Protein AF-A0A381ZVE4-F1 (afdb_monomer)

Secondary structure (DSSP, 8-state):
--HHHHHHHHHHHHHHHHTT-GGGSGGGHHHHHHHHHTTSS-SS---EEEEEETTEEEEE-TT---

Sequence (66 aa):
MRASDADYLADRLVTNDGRCLYSHGSRQLPHYLENLNGGNVNPDPDVQVVSSFGATARVDGDGGLG

Nearest PDB structures (foldseek):
  1s20-assembly1_A  TM=9.199E-01  e=2.366E-01  Escherichia coli

Organism: NCBI:txid408172

InterPro domains:
  IPR003767 Malate/L-lactate dehydrogenase-like [PF02615] (2-66)
  IPR003767 Malate/L-lactate dehydrogenase-like [PTHR11091] (3-66)
  IPR036111 Malate/L-sulfolactate/L-lactate dehydrogenase-like superfamily [SSF89733] (2-66)
  IPR043144 Malate/L-sulfolactate/L-lactate dehydrogenase-like, alpha-helical domain [G3DSA:1.10.1530.10] (1-66)

Mean predicted aligned error: 2.61 Å

Radius of gyration: 14.15 Å; Cα contacts (8 Å, |Δi|>4): 70; chains: 1; bounding box: 33×24×33 Å

Structure (mmCIF, N/CA/C/O backbone):
data_AF-A0A381ZVE4-F1
#
_entry.id   AF-A0A381ZVE4-F1
#
loop_
_atom_site.group_PDB
_atom_site.id
_atom_site.type_symbol
_atom_site.label_atom_id
_atom_site.label_alt_id
_atom_site.label_comp_id
_atom_site.label_asym_id
_atom_site.label_entity_id
_atom_site.label_seq_id
_atom_site.pdbx_PDB_ins_code
_atom_site.Cartn_x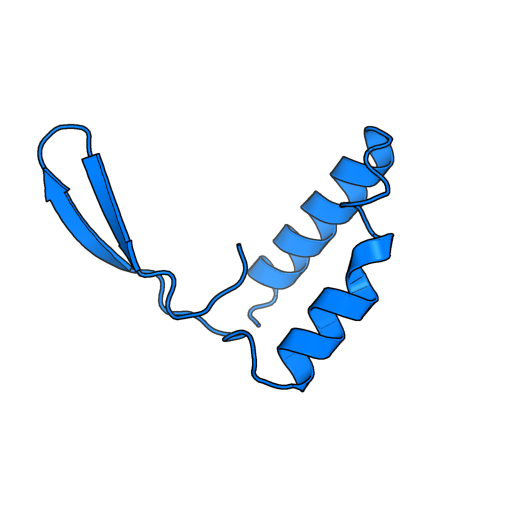
_atom_site.Cartn_y
_atom_site.Cartn_z
_atom_site.occupancy
_atom_site.B_iso_or_equiv
_atom_site.auth_seq_id
_atom_site.auth_comp_id
_atom_site.auth_asym_id
_atom_site.auth_atom_id
_atom_site.pdbx_PDB_model_num
ATOM 1 N N . MET A 1 1 ? 0.591 -11.332 2.677 1.00 89.81 1 MET A N 1
ATOM 2 C CA . MET A 1 1 ? -0.045 -10.480 1.660 1.00 89.81 1 MET A CA 1
ATOM 3 C C . MET A 1 1 ? -1.030 -11.316 0.907 1.00 89.81 1 MET A C 1
ATOM 5 O O . MET A 1 1 ? -0.642 -12.317 0.311 1.00 89.81 1 MET A O 1
ATOM 9 N N . ARG A 1 2 ? -2.304 -10.940 1.011 1.00 94.19 2 ARG A N 1
ATOM 10 C CA . ARG A 1 2 ? -3.390 -11.566 0.260 1.00 94.19 2 ARG A CA 1
ATOM 11 C C . ARG A 1 2 ? -3.218 -11.212 -1.217 1.00 94.19 2 ARG A C 1
ATOM 13 O O . ARG A 1 2 ? -2.724 -10.133 -1.537 1.00 94.19 2 ARG A O 1
ATOM 20 N N . ALA A 1 3 ? -3.618 -12.109 -2.116 1.00 95.44 3 ALA A N 1
ATOM 21 C CA . ALA A 1 3 ? -3.453 -11.891 -3.557 1.00 95.44 3 ALA A CA 1
ATOM 22 C C . ALA A 1 3 ? -4.141 -10.597 -4.032 1.00 95.44 3 ALA A C 1
ATOM 24 O O . ALA A 1 3 ? -3.547 -9.831 -4.782 1.00 95.44 3 ALA A O 1
ATOM 25 N N . SER A 1 4 ? -5.331 -10.298 -3.500 1.00 95.75 4 SER A N 1
ATOM 26 C CA . SER A 1 4 ? -6.068 -9.060 -3.784 1.00 95.75 4 SER A CA 1
ATOM 27 C C . SER A 1 4 ? -5.280 -7.790 -3.460 1.00 95.75 4 SER A C 1
ATOM 29 O O . SER A 1 4 ? -5.366 -6.809 -4.193 1.00 95.75 4 SER A O 1
ATOM 31 N N . ASP A 1 5 ? -4.508 -7.805 -2.374 1.00 95.31 5 ASP A N 1
ATOM 32 C CA . ASP A 1 5 ? -3.756 -6.638 -1.909 1.00 95.31 5 ASP A CA 1
ATOM 33 C C . ASP A 1 5 ? -2.505 -6.436 -2.774 1.00 95.31 5 ASP A C 1
ATOM 35 O O . ASP A 1 5 ? -2.141 -5.306 -3.102 1.00 95.31 5 ASP A O 1
ATOM 39 N N . ALA A 1 6 ? -1.884 -7.540 -3.203 1.00 95.94 6 ALA A N 1
ATOM 40 C CA . ALA A 1 6 ? -0.781 -7.524 -4.159 1.00 95.94 6 ALA A CA 1
ATOM 41 C C . ALA A 1 6 ? -1.230 -6.989 -5.528 1.00 95.94 6 ALA A C 1
ATOM 43 O O . 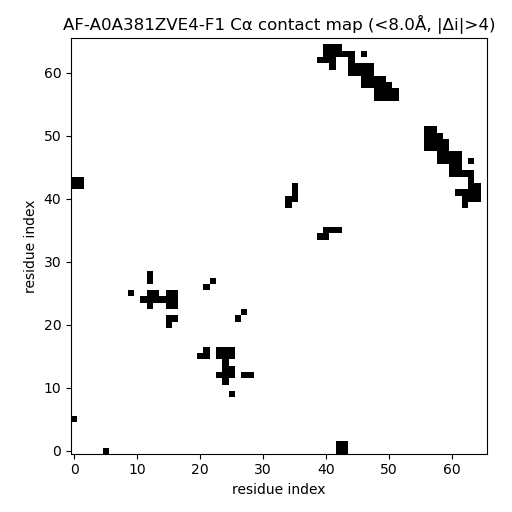ALA A 1 6 ? -0.557 -6.129 -6.101 1.00 95.94 6 ALA A O 1
ATOM 44 N N . ASP A 1 7 ? -2.383 -7.451 -6.021 1.00 97.38 7 ASP A N 1
ATOM 45 C CA . ASP A 1 7 ? -2.972 -6.987 -7.280 1.00 97.38 7 ASP A CA 1
ATOM 46 C C . ASP A 1 7 ? -3.305 -5.492 -7.214 1.00 97.38 7 ASP A C 1
ATOM 48 O O . ASP A 1 7 ? -2.995 -4.738 -8.139 1.00 97.38 7 ASP A O 1
ATOM 52 N N . TYR A 1 8 ? -3.876 -5.040 -6.094 1.00 96.31 8 TYR A N 1
ATOM 53 C CA . TYR A 1 8 ? -4.168 -3.629 -5.862 1.00 96.31 8 TYR A CA 1
ATOM 54 C C . TYR A 1 8 ? -2.898 -2.768 -5.855 1.00 96.31 8 TYR A C 1
ATOM 56 O O . TYR A 1 8 ? -2.865 -1.718 -6.500 1.00 96.31 8 TYR A O 1
ATOM 64 N N . LEU A 1 9 ? -1.834 -3.208 -5.174 1.00 96.62 9 LEU A N 1
ATOM 65 C CA . LEU A 1 9 ? -0.547 -2.510 -5.184 1.00 96.62 9 LEU A CA 1
ATOM 66 C C . LEU A 1 9 ? 0.018 -2.422 -6.609 1.00 96.62 9 LEU A C 1
ATOM 68 O O . LEU A 1 9 ? 0.396 -1.338 -7.055 1.00 96.62 9 LEU A O 1
ATOM 72 N N . ALA A 1 10 ? 0.046 -3.541 -7.336 1.00 97.50 10 ALA A N 1
ATOM 73 C CA . ALA A 1 10 ? 0.560 -3.594 -8.701 1.00 97.50 10 ALA A CA 1
ATOM 74 C C . ALA A 1 10 ? -0.206 -2.648 -9.643 1.00 97.50 10 ALA A C 1
ATOM 76 O O . ALA A 1 10 ? 0.420 -1.88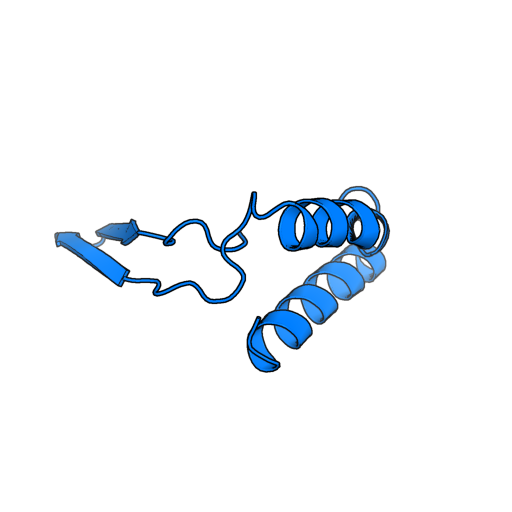3 -10.382 1.00 97.50 10 ALA A O 1
ATOM 77 N N . ASP A 1 11 ? -1.540 -2.635 -9.562 1.00 98.06 11 ASP A N 1
ATOM 78 C CA . ASP A 1 11 ? -2.406 -1.715 -10.309 1.00 98.06 11 ASP A CA 1
ATOM 79 C C . ASP A 1 11 ? -2.038 -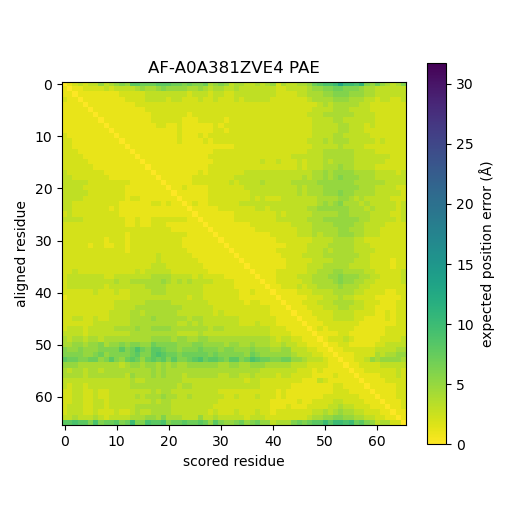0.245 -10.057 1.00 98.06 11 ASP A C 1
ATOM 81 O O . ASP A 1 11 ? -1.892 0.537 -11.003 1.00 98.06 11 ASP A O 1
ATOM 85 N N . ARG A 1 12 ? -1.820 0.147 -8.793 1.00 97.81 12 ARG A N 1
ATOM 86 C CA . ARG A 1 12 ? -1.443 1.529 -8.457 1.00 97.81 12 ARG A CA 1
ATOM 87 C C . ARG A 1 12 ? -0.079 1.9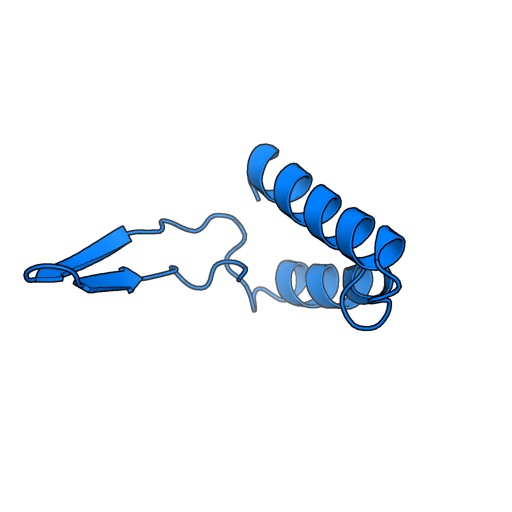17 -9.001 1.00 97.81 12 ARG A C 1
ATOM 89 O O . ARG A 1 12 ? 0.056 3.003 -9.566 1.00 97.81 12 ARG A O 1
ATOM 96 N N . LEU A 1 13 ? 0.914 1.038 -8.870 1.00 98.12 13 LEU A N 1
ATOM 97 C CA . LEU A 1 13 ?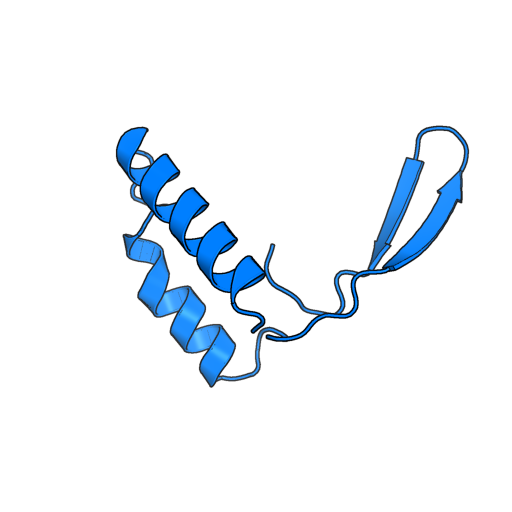 2.264 1.306 -9.363 1.00 98.12 13 LEU A CA 1
ATOM 98 C C . LEU A 1 13 ? 2.280 1.474 -10.892 1.00 98.12 13 LEU A C 1
ATOM 100 O O . LEU A 1 13 ? 2.875 2.430 -11.393 1.00 98.12 13 LEU A O 1
ATOM 104 N N . VAL A 1 14 ? 1.572 0.612 -11.630 1.00 98.38 14 VAL A N 1
ATOM 105 C CA . VAL A 1 14 ? 1.463 0.700 -13.099 1.00 98.38 14 VAL A CA 1
ATOM 106 C C . VAL A 1 14 ? 0.649 1.924 -13.528 1.00 98.38 14 VAL A C 1
ATOM 108 O O . VAL A 1 14 ? 1.034 2.636 -14.458 1.00 98.38 14 VAL A O 1
ATOM 111 N N . THR A 1 15 ? -0.447 2.227 -12.828 1.00 98.50 15 THR A N 1
ATOM 112 C CA . THR A 1 15 ? -1.258 3.426 -13.089 1.00 98.50 15 THR A CA 1
ATOM 113 C C . THR A 1 15 ? -0.441 4.708 -12.919 1.00 98.50 15 THR A C 1
ATOM 115 O O . THR A 1 15 ? -0.572 5.639 -13.718 1.00 98.50 15 THR A O 1
ATOM 118 N N . ASN A 1 16 ? 0.424 4.766 -11.905 1.00 98.50 16 ASN A N 1
ATOM 119 C CA . ASN A 1 16 ? 1.307 5.906 -11.672 1.00 98.50 16 ASN A CA 1
ATOM 120 C C . ASN A 1 16 ? 2.332 6.074 -12.797 1.00 98.50 16 ASN A C 1
ATOM 122 O O . ASN A 1 16 ? 2.528 7.197 -13.268 1.00 98.50 16 ASN A O 1
ATOM 126 N N . ASP A 1 17 ? 2.919 4.982 -13.292 1.00 98.50 17 ASP A N 1
ATOM 127 C CA . ASP A 1 17 ? 3.808 5.036 -14.458 1.00 98.50 17 ASP A CA 1
ATOM 128 C C . ASP A 1 17 ? 3.078 5.560 -15.702 1.00 98.50 17 ASP A C 1
ATOM 130 O O . ASP A 1 17 ? 3.594 6.442 -16.389 1.00 98.50 17 ASP A O 1
ATOM 134 N N . GLY A 1 18 ? 1.841 5.108 -15.946 1.00 98.50 18 GLY A N 1
ATOM 135 C CA . GLY A 1 18 ? 0.990 5.610 -17.034 1.00 98.50 18 GLY A CA 1
ATOM 136 C C . GLY A 1 18 ? 0.650 7.104 -16.933 1.00 98.50 18 GLY A C 1
ATOM 137 O O . GLY A 1 18 ? 0.306 7.731 -17.933 1.00 98.50 18 GLY A O 1
ATOM 138 N N . ARG A 1 19 ? 0.782 7.696 -15.739 1.00 98.19 19 ARG A N 1
ATOM 139 C CA . ARG A 1 19 ? 0.612 9.134 -15.464 1.00 98.19 19 ARG A CA 1
ATOM 140 C C . ARG A 1 19 ? 1.937 9.897 -15.371 1.00 98.19 19 ARG A C 1
ATOM 142 O O . ARG A 1 19 ? 1.939 11.050 -14.944 1.00 98.19 19 ARG A O 1
ATOM 149 N N . CYS A 1 20 ? 3.055 9.277 -15.748 1.00 98.31 20 CYS A N 1
ATOM 150 C CA . CYS A 1 20 ? 4.405 9.835 -15.641 1.00 98.31 20 CYS A CA 1
ATOM 151 C C . CYS A 1 20 ? 4.875 10.123 -14.197 1.00 98.31 20 CYS A C 1
ATOM 153 O O . CYS A 1 20 ? 5.810 10.898 -13.994 1.00 98.31 20 CYS A O 1
ATOM 155 N N . LEU A 1 21 ? 4.271 9.491 -13.184 1.00 98.19 21 LEU A N 1
ATOM 156 C CA . LEU A 1 21 ? 4.638 9.617 -11.765 1.00 98.19 21 LEU A CA 1
ATOM 157 C C . LEU A 1 21 ? 5.673 8.558 -11.360 1.00 98.19 21 LEU A C 1
ATOM 159 O O . LEU A 1 21 ? 5.495 7.815 -10.397 1.00 98.19 21 LEU A O 1
ATOM 163 N N . TYR A 1 22 ? 6.780 8.490 -12.097 1.00 97.25 22 TYR A N 1
ATOM 164 C CA . TYR A 1 22 ? 7.754 7.398 -11.985 1.00 97.25 22 TYR A CA 1
ATOM 165 C C . TYR A 1 22 ? 8.412 7.268 -10.605 1.00 97.25 22 TYR A C 1
ATOM 167 O O . TYR A 1 22 ? 8.851 6.181 -10.238 1.00 97.25 22 TYR A O 1
ATOM 175 N N . SER A 1 23 ? 8.502 8.355 -9.828 1.00 96.75 23 SER A N 1
ATOM 176 C CA . SER A 1 23 ? 9.035 8.307 -8.459 1.00 96.75 23 SER A CA 1
ATOM 177 C C . SER A 1 23 ? 8.147 7.508 -7.503 1.00 96.75 2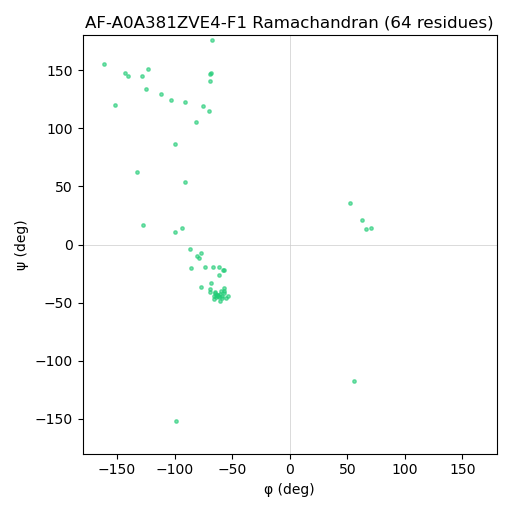3 SER A C 1
ATOM 179 O O . SER A 1 23 ? 8.645 7.059 -6.477 1.00 96.75 23 SER A O 1
ATOM 181 N N . HIS A 1 24 ? 6.873 7.303 -7.844 1.00 96.81 24 HIS A N 1
ATOM 182 C CA . HIS A 1 24 ? 5.882 6.557 -7.061 1.00 96.81 24 HIS A CA 1
ATOM 183 C C . HIS A 1 24 ? 5.190 5.456 -7.887 1.00 96.81 24 HIS A C 1
ATOM 185 O O . HIS A 1 24 ? 4.117 4.983 -7.518 1.00 96.81 24 HIS A O 1
ATOM 191 N N . GLY A 1 25 ? 5.772 5.079 -9.027 1.00 97.56 25 GLY A N 1
ATOM 192 C CA . GLY A 1 25 ? 5.307 3.979 -9.873 1.00 97.56 25 GLY A CA 1
ATOM 193 C C . GLY A 1 25 ? 6.097 2.695 -9.637 1.00 97.56 25 GLY A C 1
ATOM 194 O O . GLY A 1 25 ? 6.655 2.491 -8.557 1.00 97.56 25 GLY A O 1
ATOM 195 N N . SER A 1 26 ? 6.202 1.830 -10.649 1.00 98.00 26 SER A N 1
ATOM 196 C CA . SER A 1 26 ? 6.836 0.502 -10.517 1.00 98.00 26 SER A CA 1
ATOM 197 C C . SER A 1 26 ? 8.282 0.529 -10.015 1.00 98.00 26 SER A C 1
ATOM 199 O O . SER A 1 26 ? 8.742 -0.442 -9.415 1.00 98.00 26 SER A O 1
ATOM 201 N N . ARG A 1 27 ? 8.989 1.659 -10.161 1.00 97.88 27 ARG A N 1
ATOM 202 C CA . ARG A 1 27 ? 10.334 1.865 -9.594 1.00 97.88 27 ARG A CA 1
ATOM 203 C C . ARG A 1 27 ? 10.398 1.707 -8.073 1.00 97.88 27 ARG A C 1
ATOM 205 O O . ARG A 1 27 ? 11.479 1.444 -7.560 1.00 97.88 27 ARG A O 1
ATOM 212 N N . GLN A 1 28 ? 9.278 1.855 -7.362 1.00 97.50 28 GLN A N 1
ATOM 213 C CA . GLN A 1 28 ? 9.200 1.648 -5.912 1.00 97.50 28 GLN A CA 1
ATOM 214 C C . GLN A 1 28 ? 9.082 0.174 -5.508 1.00 97.50 28 GLN A C 1
ATOM 216 O O . GLN A 1 28 ? 9.210 -0.138 -4.327 1.00 97.50 28 GLN A O 1
ATOM 221 N N . LEU A 1 29 ? 8.868 -0.754 -6.447 1.00 96.69 29 LEU A N 1
ATOM 222 C CA . LEU A 1 29 ? 8.680 -2.170 -6.123 1.00 96.69 29 LEU A CA 1
ATOM 223 C C . LEU A 1 29 ? 9.815 -2.767 -5.263 1.00 96.69 29 LEU A C 1
ATOM 225 O O . LEU A 1 29 ? 9.491 -3.433 -4.281 1.00 96.69 29 LEU A O 1
ATOM 229 N N . PRO A 1 30 ? 11.115 -2.513 -5.535 1.00 97.62 30 PRO A N 1
ATOM 230 C CA . PRO A 1 30 ? 12.190 -2.995 -4.667 1.00 97.62 30 PRO A CA 1
ATOM 231 C C . PRO A 1 30 ? 12.047 -2.512 -3.220 1.00 97.62 30 PRO A C 1
ATOM 233 O O . PRO A 1 30 ? 12.183 -3.311 -2.302 1.00 97.62 30 PRO A O 1
ATOM 236 N N . HIS A 1 31 ? 11.676 -1.244 -3.014 1.00 96.69 31 HIS A N 1
ATOM 237 C CA . HIS A 1 31 ? 11.471 -0.672 -1.682 1.00 96.69 31 HIS A CA 1
ATOM 238 C C . HIS A 1 31 ? 10.316 -1.350 -0.928 1.00 96.69 31 HIS A C 1
ATOM 240 O O . HIS A 1 31 ? 10.443 -1.681 0.252 1.00 96.69 31 HIS A O 1
ATOM 246 N N . TYR A 1 32 ? 9.193 -1.609 -1.606 1.00 96.69 32 TYR A N 1
ATOM 247 C CA . TYR A 1 32 ? 8.080 -2.352 -1.009 1.00 96.69 32 TYR A CA 1
ATOM 248 C C . TYR A 1 32 ? 8.490 -3.778 -0.625 1.00 96.69 32 TYR A C 1
ATOM 250 O O . TYR A 1 32 ? 8.184 -4.226 0.479 1.00 96.69 32 TYR A O 1
ATOM 258 N N . LEU A 1 33 ? 9.220 -4.479 -1.499 1.00 96.19 33 LEU A N 1
ATOM 259 C CA . LEU A 1 33 ? 9.700 -5.835 -1.226 1.00 96.19 33 LEU A CA 1
ATOM 260 C C . LEU A 1 33 ? 10.704 -5.873 -0.070 1.00 96.19 33 LEU A C 1
ATOM 262 O O . LEU A 1 33 ? 10.624 -6.769 0.764 1.00 96.19 33 LEU A O 1
ATOM 266 N N . GLU A 1 34 ? 11.620 -4.909 0.012 1.00 97.75 34 GLU A N 1
ATOM 267 C CA . GLU A 1 34 ? 12.560 -4.781 1.130 1.00 97.75 34 GLU A CA 1
ATOM 268 C C . GLU A 1 34 ? 11.828 -4.621 2.466 1.00 97.75 34 GLU A C 1
ATOM 270 O O . GLU A 1 34 ? 12.142 -5.327 3.422 1.00 97.75 34 GLU A O 1
ATOM 275 N N . ASN A 1 35 ? 10.810 -3.759 2.530 1.00 97.25 35 ASN A N 1
ATOM 276 C CA . ASN A 1 35 ? 10.036 -3.555 3.755 1.00 97.25 35 ASN A CA 1
ATOM 277 C C . ASN A 1 35 ? 9.168 -4.759 4.136 1.00 97.25 35 ASN A C 1
ATOM 279 O O . ASN A 1 35 ? 9.071 -5.083 5.320 1.00 97.25 35 ASN A O 1
ATOM 283 N N . LEU A 1 36 ? 8.565 -5.436 3.153 1.00 95.94 36 LEU A N 1
ATOM 284 C CA . LEU A 1 36 ? 7.790 -6.659 3.381 1.00 95.94 36 LEU A CA 1
ATOM 285 C C . LEU A 1 36 ? 8.691 -7.796 3.878 1.00 95.94 36 LEU A C 1
ATOM 287 O O . LEU A 1 36 ? 8.377 -8.441 4.875 1.00 95.94 36 LEU A O 1
ATOM 291 N N . ASN A 1 37 ? 9.837 -8.012 3.228 1.00 96.12 37 ASN A N 1
ATOM 292 C CA . ASN A 1 37 ? 10.797 -9.046 3.621 1.00 96.12 37 ASN A CA 1
ATOM 293 C C . ASN A 1 37 ? 11.481 -8.727 4.957 1.00 96.12 37 ASN A C 1
ATOM 295 O O . ASN A 1 37 ? 11.808 -9.637 5.714 1.00 96.12 37 ASN A O 1
ATOM 299 N N . GLY A 1 38 ? 11.694 -7.442 5.246 1.00 96.69 38 GLY A N 1
ATOM 300 C CA . GLY A 1 38 ? 12.265 -6.965 6.503 1.00 96.69 38 GLY A CA 1
ATOM 301 C C . GLY A 1 38 ? 11.289 -6.971 7.681 1.00 96.69 38 GLY A C 1
ATOM 302 O O . GLY A 1 38 ? 11.713 -6.707 8.801 1.00 96.69 38 GLY A O 1
ATOM 303 N N . GLY A 1 39 ? 9.999 -7.254 7.456 1.00 95.50 39 GLY A N 1
ATOM 304 C CA . GLY A 1 39 ? 8.971 -7.220 8.502 1.00 95.50 39 GLY A CA 1
ATOM 305 C C . GLY A 1 39 ? 8.627 -5.812 9.001 1.00 95.50 39 GLY A C 1
ATOM 306 O O . GLY A 1 39 ? 7.974 -5.674 10.030 1.00 95.50 39 GLY A O 1
ATOM 307 N N . ASN A 1 40 ? 9.045 -4.768 8.279 1.00 96.56 40 ASN A N 1
ATOM 308 C CA . ASN A 1 40 ? 8.723 -3.373 8.603 1.00 96.56 40 ASN A CA 1
ATOM 309 C C . ASN A 1 40 ? 7.262 -3.028 8.291 1.00 96.56 40 ASN A C 1
ATOM 311 O O . ASN A 1 40 ? 6.742 -2.024 8.771 1.00 96.56 40 ASN A O 1
ATOM 315 N N . VAL A 1 41 ? 6.627 -3.840 7.449 1.00 96.94 41 VAL A N 1
ATOM 316 C CA . VAL A 1 41 ? 5.233 -3.713 7.042 1.00 96.94 41 VAL A CA 1
ATOM 317 C C . VAL A 1 41 ? 4.535 -5.028 7.333 1.00 96.94 41 VAL A C 1
ATOM 319 O O . VAL A 1 41 ? 5.045 -6.091 6.973 1.00 96.94 41 VAL A O 1
ATOM 322 N N . ASN A 1 42 ? 3.350 -4.950 7.932 1.00 96.56 42 ASN A N 1
ATOM 323 C CA . ASN A 1 42 ? 2.480 -6.097 8.108 1.00 96.56 42 ASN A CA 1
ATOM 324 C C . ASN A 1 42 ? 1.909 -6.514 6.743 1.00 96.56 42 ASN A C 1
ATOM 326 O O . ASN A 1 42 ? 1.156 -5.754 6.126 1.00 96.56 42 ASN A O 1
ATOM 330 N N . PRO A 1 43 ? 2.254 -7.707 6.234 1.00 95.25 43 PRO A N 1
ATOM 331 C CA . PRO A 1 43 ? 1.769 -8.148 4.943 1.00 95.25 43 PRO A CA 1
ATOM 332 C C . PRO A 1 43 ? 0.327 -8.669 5.024 1.00 95.25 43 PRO A C 1
ATOM 334 O O . PRO A 1 43 ? -0.243 -8.931 3.974 1.00 95.25 43 PRO A O 1
ATOM 337 N N . ASP A 1 44 ? -0.249 -8.893 6.205 1.00 95.44 44 ASP A N 1
ATOM 338 C CA . ASP A 1 44 ? -1.626 -9.371 6.384 1.00 95.44 44 ASP A CA 1
ATOM 339 C C . ASP A 1 44 ? -2.369 -8.535 7.442 1.00 95.44 44 ASP A C 1
ATOM 341 O O . ASP A 1 44 ? -2.750 -9.066 8.484 1.00 95.44 44 ASP A O 1
ATOM 345 N N . PRO A 1 45 ? -2.551 -7.221 7.208 1.00 95.69 45 PRO A N 1
ATOM 346 C CA . PRO A 1 45 ? -3.121 -6.333 8.210 1.00 95.69 45 PRO A CA 1
ATOM 347 C C . PRO A 1 45 ? -4.603 -6.631 8.454 1.00 95.69 45 PRO A C 1
ATOM 349 O O . PRO A 1 45 ? -5.348 -6.990 7.528 1.00 95.69 45 PRO A O 1
ATOM 352 N N . ASP A 1 46 ? -5.026 -6.433 9.699 1.00 95.75 46 ASP A N 1
ATOM 353 C CA . ASP A 1 46 ? -6.425 -6.342 10.110 1.00 95.75 46 ASP A CA 1
ATOM 354 C C . ASP A 1 46 ? -6.825 -4.867 10.266 1.00 95.75 46 ASP A C 1
ATOM 356 O O . ASP A 1 46 ? -6.717 -4.264 11.333 1.00 95.75 46 ASP A O 1
ATOM 360 N N . VAL A 1 47 ? -7.241 -4.253 9.156 1.00 95.25 47 VAL A N 1
ATOM 361 C CA . VAL A 1 47 ? -7.586 -2.827 9.119 1.00 95.25 47 VAL A CA 1
ATOM 362 C C . VAL A 1 47 ? -8.949 -2.598 9.772 1.00 95.25 47 VAL A C 1
ATOM 364 O O . VAL A 1 47 ? -9.971 -3.076 9.276 1.00 95.25 47 VAL A O 1
ATOM 367 N N . GLN A 1 48 ? -8.986 -1.802 10.843 1.00 97.62 48 GLN A N 1
ATOM 368 C CA . GLN A 1 48 ? -10.197 -1.600 11.644 1.00 97.62 48 GLN A CA 1
ATOM 369 C C . GLN A 1 48 ? -10.551 -0.127 11.859 1.00 97.62 48 GLN A C 1
ATOM 371 O O . GLN A 1 48 ? -9.696 0.730 12.074 1.00 97.62 48 GLN A O 1
ATOM 376 N N . VAL A 1 49 ? -11.853 0.177 11.891 1.00 97.69 49 VAL A N 1
ATOM 377 C CA . VAL A 1 49 ? -12.351 1.478 12.361 1.00 97.69 49 VAL A CA 1
ATOM 378 C C . VAL A 1 49 ? -12.407 1.455 13.887 1.00 97.69 49 VAL A C 1
ATOM 380 O O . VAL A 1 49 ? -13.302 0.853 14.473 1.00 97.69 49 VAL A O 1
ATOM 383 N N . VAL A 1 50 ? -11.470 2.140 14.538 1.00 97.88 50 VAL A N 1
ATOM 384 C CA . VAL A 1 50 ? -11.356 2.145 16.007 1.00 97.88 50 VAL A CA 1
ATOM 385 C C . VAL A 1 50 ? -12.251 3.186 16.681 1.00 97.88 50 VAL A C 1
ATOM 387 O O . VAL A 1 50 ? -12.540 3.083 17.871 1.00 97.88 50 VAL A O 1
ATOM 390 N N . SER A 1 51 ? -12.693 4.208 15.946 1.00 97.50 51 SER A N 1
ATOM 391 C CA . SER A 1 51 ? -13.736 5.135 16.393 1.00 97.50 51 SER A CA 1
ATOM 392 C C . SER A 1 51 ? -14.347 5.888 15.214 1.00 97.50 51 SER A C 1
ATOM 394 O O . SER A 1 51 ? -13.713 6.069 14.177 1.00 97.50 51 SER A O 1
ATOM 396 N N . SER A 1 52 ? -15.585 6.354 15.365 1.00 97.50 52 SER A N 1
ATOM 397 C CA . SER A 1 52 ? -16.237 7.235 14.393 1.00 97.50 52 SER A CA 1
ATOM 398 C C . SER A 1 52 ? -17.114 8.266 15.095 1.00 97.50 52 SER A C 1
ATOM 400 O O . SER A 1 52 ? -17.646 8.010 16.177 1.00 97.50 52 SER A O 1
ATOM 402 N N . PHE A 1 53 ? -17.225 9.456 14.507 1.00 97.12 53 PHE A N 1
ATOM 403 C CA . PHE A 1 53 ? -18.092 10.521 15.000 1.00 97.12 53 PHE A CA 1
ATOM 404 C C . PHE A 1 53 ? -18.551 11.427 13.855 1.00 97.12 53 PHE A C 1
ATOM 406 O O . PHE A 1 53 ? -17.743 12.076 13.190 1.00 97.12 53 PHE A O 1
ATOM 413 N N . GLY A 1 54 ? -19.866 11.513 13.641 1.00 96.62 54 GLY A N 1
ATOM 414 C CA . GLY A 1 54 ? -20.435 12.314 12.558 1.00 96.62 54 GLY A CA 1
ATOM 415 C C . GLY A 1 54 ? -19.858 11.908 11.198 1.00 96.62 54 GLY A C 1
ATOM 416 O O . GLY A 1 54 ? -20.026 10.771 10.771 1.00 96.62 54 GLY A O 1
ATOM 417 N N . ALA A 1 55 ? -19.168 12.840 10.538 1.00 97.31 55 ALA A N 1
ATOM 418 C CA . ALA A 1 55 ? -18.531 12.635 9.235 1.00 97.31 55 ALA A CA 1
ATOM 419 C C . ALA A 1 55 ? -17.045 12.218 9.317 1.00 97.31 55 ALA A C 1
ATOM 421 O O . ALA A 1 55 ? -16.335 12.315 8.317 1.00 97.31 55 ALA A O 1
ATOM 422 N N . THR A 1 56 ? -16.544 11.800 10.486 1.00 98.00 56 THR A N 1
ATOM 423 C CA . THR A 1 56 ? -15.143 11.385 10.669 1.00 98.00 56 THR A CA 1
ATOM 424 C C . THR A 1 56 ? -15.026 9.961 11.208 1.00 98.00 56 THR A C 1
ATOM 426 O O . THR A 1 56 ? -15.896 9.465 11.927 1.00 98.00 56 THR A O 1
ATOM 429 N N . ALA A 1 57 ? -13.920 9.300 10.865 1.00 97.88 57 ALA A N 1
ATOM 430 C CA . ALA A 1 57 ? -13.549 7.987 11.374 1.00 97.88 57 ALA A CA 1
ATOM 431 C C . ALA A 1 57 ? -12.040 7.933 11.627 1.00 97.88 57 ALA A C 1
ATOM 433 O O . ALA A 1 57 ? -11.258 8.530 10.886 1.00 97.88 57 ALA A O 1
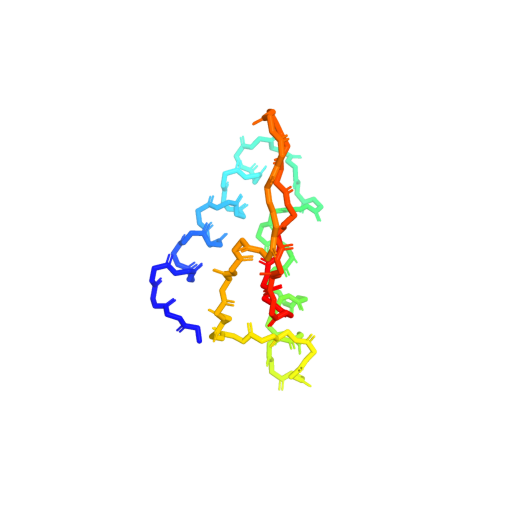ATOM 434 N N . ARG A 1 58 ? -11.635 7.210 12.672 1.00 97.81 58 ARG A N 1
ATOM 435 C CA . ARG A 1 58 ? -10.244 6.840 12.921 1.00 97.81 58 ARG A CA 1
ATOM 436 C C . ARG A 1 58 ? -10.068 5.381 12.537 1.00 97.81 58 ARG A C 1
ATOM 438 O O . ARG A 1 58 ? -10.782 4.521 13.051 1.00 97.81 58 ARG A O 1
ATOM 445 N N . VAL A 1 59 ? -9.122 5.130 11.644 1.00 97.75 59 VAL A N 1
ATOM 446 C CA . VAL A 1 59 ? -8.802 3.798 11.129 1.00 97.75 59 VAL A CA 1
ATOM 447 C C . VAL A 1 59 ? -7.420 3.408 11.641 1.00 97.75 59 VAL A C 1
ATOM 449 O O . VAL A 1 59 ? -6.491 4.209 11.544 1.00 97.75 59 VAL A O 1
ATOM 452 N N . ASP A 1 60 ? -7.308 2.216 12.217 1.00 97.69 60 ASP A N 1
ATOM 453 C CA . ASP A 1 60 ? -6.033 1.567 12.506 1.00 97.69 60 ASP A CA 1
ATOM 454 C C . ASP A 1 60 ? -5.651 0.700 11.305 1.00 97.69 60 ASP A C 1
ATOM 456 O O . ASP A 1 60 ? -6.439 -0.134 10.859 1.00 97.69 60 ASP A O 1
ATOM 460 N N . GLY A 1 61 ? -4.473 0.961 10.743 1.00 96.12 61 GLY A N 1
ATOM 461 C CA . GLY A 1 61 ? -3.957 0.249 9.579 1.00 96.12 61 GLY A CA 1
ATOM 462 C C . GLY A 1 61 ? -3.196 -1.029 9.924 1.00 96.12 61 GLY A C 1
ATOM 463 O O . GLY A 1 61 ? -2.744 -1.699 9.000 1.00 96.12 61 GLY A O 1
ATOM 464 N N . ASP A 1 62 ? -3.000 -1.337 11.212 1.00 97.44 62 ASP A N 1
ATOM 465 C CA . ASP A 1 62 ? -2.307 -2.545 11.686 1.00 97.44 62 ASP A CA 1
ATOM 466 C C . ASP A 1 62 ? -0.912 -2.739 11.048 1.00 97.44 62 ASP A C 1
ATOM 468 O O . ASP A 1 62 ? -0.485 -3.837 10.693 1.00 97.44 62 ASP A O 1
ATOM 472 N N . GLY A 1 63 ? -0.202 -1.628 10.815 1.00 95.62 63 GLY A N 1
ATOM 473 C CA . GLY A 1 63 ? 1.120 -1.625 10.175 1.00 95.62 63 GLY A CA 1
ATOM 474 C C . GLY A 1 63 ? 1.131 -2.075 8.708 1.00 95.62 63 GLY A C 1
ATOM 475 O O . GLY A 1 63 ? 2.201 -2.373 8.177 1.00 95.62 63 GLY A O 1
ATOM 476 N N . GLY A 1 64 ? -0.036 -2.153 8.065 1.00 94.44 64 GLY A N 1
ATOM 477 C CA . GLY A 1 64 ? -0.193 -2.503 6.659 1.00 94.44 64 GLY A CA 1
ATOM 478 C C . GLY A 1 64 ? 0.352 -1.458 5.683 1.00 94.44 64 GLY A C 1
ATOM 479 O O . GLY A 1 64 ? 0.806 -0.378 6.061 1.00 94.44 64 GLY A O 1
ATOM 480 N N . LEU A 1 65 ? 0.290 -1.787 4.392 1.00 91.44 65 LEU A N 1
ATOM 481 C CA . LEU A 1 65 ? 0.666 -0.867 3.317 1.00 91.44 65 LEU A CA 1
ATOM 482 C C . LEU A 1 65 ? -0.325 0.295 3.179 1.00 91.44 65 LEU A C 1
ATOM 484 O O . LEU A 1 65 ? -1.536 0.093 3.263 1.00 91.44 65 LEU A O 1
ATOM 488 N N . GLY A 1 66 ? 0.216 1.489 2.914 1.00 83.31 66 GLY A N 1
ATOM 489 C CA . GLY A 1 66 ? -0.528 2.717 2.609 1.00 83.31 66 GLY A CA 1
ATOM 490 C C . GLY A 1 66 ? -0.402 3.160 1.159 1.00 83.31 66 GLY A C 1
ATOM 491 O O . GLY A 1 66 ? 0.577 2.749 0.491 1.00 83.31 66 GLY A O 1
#

Solve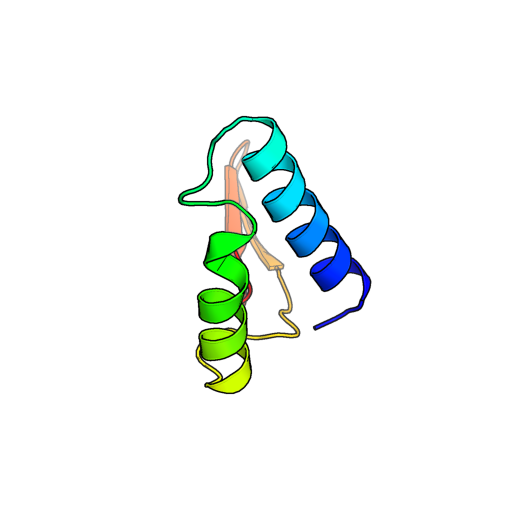nt-accessible surface area (backbone atoms only — not comparable to full-atom values): 3860 Å² total; per-residue (Å²): 94,54,68,70,58,52,52,52,52,52,52,50,18,52,52,26,41,78,69,71,37,50,88,66,6,62,76,39,48,65,60,55,52,51,34,49,77,68,64,75,29,38,52,73,47,71,67,40,78,80,46,71,56,93,96,46,72,44,69,44,53,55,56,34,87,129

pLDDT: mean 96.58, std 2.24, range [83.31, 98.5]

Foldseek 3Di:
DDPVVVVVQQVVQCVCVVVVVPVRHPVCVVVVVCCVVVVQADDDWDKDFPDDDDPDTDIDRRRHDD